Protein AF-A0A6M1NWQ9-F1 (afdb_monomer_lite)

Radius of gyration: 23.23 Å; chains: 1; bounding box: 45×30×56 Å

Foldseek 3Di:
DDDDPVNVVVVCVVCVVVCVVVVHDDDDDPDDDADKDKDKDKDFPDDPVLQVVLVVCLVVVHDDDPSSQVGQQRMKIWMFMDHPPDPGGGDDIDHHDPRVSVVVVVVVD

Structure (mmCIF, N/CA/C/O backbone):
data_AF-A0A6M1NWQ9-F1
#
_entry.id   AF-A0A6M1NWQ9-F1
#
loop_
_atom_site.group_PDB
_atom_site.id
_atom_site.type_symbol
_atom_site.label_atom_id
_atom_site.label_alt_id
_atom_site.label_comp_id
_atom_site.label_asym_id
_atom_site.label_entity_id
_atom_site.label_seq_id
_atom_site.pdbx_PDB_ins_code
_atom_site.Cartn_x
_atom_site.Cartn_y
_atom_site.Cartn_z
_atom_site.occupancy
_atom_site.B_iso_or_equiv
_atom_site.auth_seq_id
_atom_site.auth_comp_id
_atom_site.auth_asym_id
_atom_site.auth_atom_id
_atom_site.pdbx_PDB_model_num
ATOM 1 N N . MET A 1 1 ? 15.639 10.162 -21.654 1.00 49.97 1 MET A N 1
ATOM 2 C CA . MET A 1 1 ? 16.191 9.997 -23.015 1.00 49.97 1 MET A CA 1
ATOM 3 C C . MET A 1 1 ? 15.330 8.951 -23.698 1.00 49.97 1 MET A C 1
ATOM 5 O O . MET A 1 1 ? 15.225 7.862 -23.154 1.00 49.97 1 MET A O 1
ATOM 9 N N . TYR A 1 2 ? 14.635 9.300 -24.779 1.00 59.97 2 TYR A N 1
ATOM 10 C CA . TYR A 1 2 ? 13.776 8.363 -25.510 1.00 59.97 2 TYR A CA 1
ATOM 11 C C . TYR A 1 2 ? 14.467 7.995 -26.820 1.00 59.97 2 TYR A C 1
ATOM 13 O O . TYR A 1 2 ? 14.955 8.887 -27.512 1.00 59.97 2 TYR A O 1
ATOM 21 N N . PHE A 1 3 ? 14.528 6.703 -27.137 1.00 67.50 3 PHE A N 1
ATOM 22 C CA . PHE A 1 3 ? 14.995 6.236 -28.439 1.00 67.50 3 PHE A CA 1
ATOM 23 C C . PHE A 1 3 ? 13.845 6.311 -29.441 1.00 67.50 3 PHE A C 1
ATOM 25 O O . PHE A 1 3 ? 12.722 5.912 -29.131 1.00 67.50 3 PHE A O 1
ATOM 32 N N . THR A 1 4 ? 14.110 6.815 -30.643 1.00 78.06 4 THR A N 1
ATOM 33 C CA . THR A 1 4 ? 13.134 6.756 -31.735 1.00 78.06 4 THR A CA 1
ATOM 34 C C . THR A 1 4 ? 13.068 5.338 -32.306 1.00 78.06 4 THR A C 1
ATOM 36 O O . THR A 1 4 ? 14.024 4.564 -32.201 1.00 78.06 4 THR A O 1
ATOM 39 N N . ALA A 1 5 ? 11.955 4.990 -32.957 1.00 76.75 5 ALA A N 1
ATOM 40 C CA . ALA A 1 5 ? 11.821 3.701 -33.642 1.00 76.75 5 ALA A CA 1
ATOM 41 C C . ALA A 1 5 ? 12.953 3.472 -34.665 1.00 76.75 5 ALA A C 1
ATOM 43 O O . ALA A 1 5 ? 13.470 2.365 -34.785 1.00 76.75 5 ALA A O 1
ATOM 44 N N . GLU A 1 6 ? 13.400 4.530 -35.347 1.00 80.56 6 GLU A N 1
ATOM 45 C CA . GLU A 1 6 ? 14.510 4.476 -36.305 1.00 80.56 6 GLU A CA 1
ATOM 46 C C . GLU A 1 6 ? 15.854 4.156 -35.641 1.00 80.56 6 GLU A C 1
ATOM 48 O O . GLU A 1 6 ? 16.616 3.342 -36.163 1.00 80.56 6 GLU A O 1
ATOM 53 N N . GLN A 1 7 ? 16.133 4.733 -34.468 1.00 81.62 7 GLN A N 1
ATOM 54 C CA . GLN A 1 7 ? 17.345 4.432 -33.700 1.00 81.62 7 GLN A CA 1
ATOM 55 C C . GLN A 1 7 ? 17.364 2.976 -33.227 1.00 81.62 7 GLN A C 1
ATOM 57 O O . GLN A 1 7 ? 18.410 2.327 -33.252 1.00 81.62 7 GLN A O 1
ATOM 62 N N . LEU A 1 8 ? 16.200 2.446 -32.847 1.00 76.88 8 LEU A N 1
ATOM 63 C CA . LEU A 1 8 ? 16.049 1.063 -32.400 1.00 76.88 8 LEU A CA 1
ATOM 64 C C . LEU A 1 8 ? 16.247 0.076 -33.557 1.00 76.88 8 LEU A C 1
ATOM 66 O O . LEU A 1 8 ? 16.992 -0.895 -33.432 1.00 76.88 8 LEU A O 1
ATOM 70 N N . VAL A 1 9 ? 15.663 0.373 -34.721 1.00 81.56 9 VAL A N 1
ATOM 71 C CA . VAL A 1 9 ? 15.871 -0.401 -35.954 1.00 81.56 9 VAL A CA 1
ATOM 72 C C . VAL A 1 9 ? 17.337 -0.362 -36.392 1.00 81.56 9 VAL A C 1
ATOM 74 O O . VAL A 1 9 ? 17.882 -1.397 -36.777 1.00 81.56 9 VAL A O 1
ATOM 77 N N . TYR A 1 10 ? 17.992 0.800 -36.315 1.00 84.19 10 TYR A N 1
ATOM 78 C CA . TYR A 1 10 ? 19.416 0.940 -36.622 1.00 84.19 10 TYR A CA 1
ATOM 79 C C . TYR A 1 10 ? 20.285 0.082 -35.690 1.00 84.19 10 TYR A C 1
ATOM 81 O O . TYR A 1 10 ? 21.136 -0.669 -36.165 1.00 84.19 10 TYR A O 1
ATOM 89 N N . PHE A 1 11 ? 20.036 0.131 -34.378 1.00 84.69 11 PHE A N 1
ATOM 90 C CA . PHE A 1 11 ? 20.769 -0.668 -33.395 1.00 84.69 11 PHE A CA 1
ATOM 91 C C . PHE A 1 11 ? 20.605 -2.173 -33.633 1.00 84.69 11 PHE A C 1
ATOM 93 O O . PHE A 1 11 ? 21.603 -2.887 -33.727 1.00 84.69 11 PHE A O 1
ATOM 100 N N . VAL A 1 12 ? 19.367 -2.658 -33.782 1.00 83.31 12 VAL A N 1
ATOM 101 C CA . VAL A 1 12 ? 19.108 -4.093 -33.984 1.00 83.31 12 VAL A CA 1
ATOM 102 C C . VAL A 1 12 ? 19.758 -4.585 -35.274 1.00 83.31 12 VAL A C 1
ATOM 104 O O . VAL A 1 12 ? 20.363 -5.650 -35.275 1.00 83.31 12 VAL A O 1
ATOM 107 N N . ARG A 1 13 ? 19.703 -3.808 -36.365 1.00 84.69 13 ARG A N 1
ATOM 108 C CA . ARG A 1 13 ? 20.338 -4.188 -37.639 1.00 84.69 13 ARG A CA 1
ATOM 109 C C . ARG A 1 13 ? 21.853 -4.326 -37.526 1.00 84.69 13 ARG A C 1
ATOM 111 O O . ARG A 1 13 ? 22.400 -5.284 -38.061 1.00 84.69 13 ARG A O 1
ATOM 118 N N . ASN A 1 14 ? 22.508 -3.403 -36.828 1.00 89.25 14 ASN A N 1
ATOM 119 C CA . ASN A 1 14 ? 23.968 -3.384 -36.737 1.00 89.25 14 ASN A CA 1
ATOM 120 C C . ASN A 1 14 ? 24.534 -4.422 -35.762 1.00 89.25 14 ASN A C 1
ATOM 122 O O . ASN A 1 14 ? 25.673 -4.836 -35.938 1.00 89.25 14 ASN A O 1
ATOM 126 N N . ASN A 1 15 ? 23.741 -4.878 -34.788 1.00 86.81 15 ASN A N 1
ATOM 127 C CA . ASN A 1 15 ? 24.186 -5.826 -33.759 1.00 86.81 15 ASN A CA 1
ATOM 128 C C . ASN A 1 15 ? 23.498 -7.200 -33.872 1.00 86.81 15 ASN A C 1
ATOM 130 O O . ASN A 1 15 ? 23.634 -8.046 -32.997 1.00 86.81 15 ASN A O 1
ATOM 134 N N . HIS A 1 16 ? 22.750 -7.458 -34.950 1.00 83.06 16 HIS A N 1
ATOM 135 C CA . HIS A 1 16 ? 21.934 -8.670 -35.099 1.00 83.06 16 HIS A CA 1
ATOM 136 C C . HIS A 1 16 ? 22.736 -9.979 -34.991 1.00 83.06 16 HIS A C 1
ATOM 138 O O . HIS A 1 16 ? 22.228 -10.962 -34.454 1.00 83.06 16 HIS A O 1
ATOM 144 N N . GLN A 1 17 ? 23.969 -10.020 -35.511 1.00 83.19 17 GLN A N 1
ATOM 145 C CA . GLN A 1 17 ? 24.813 -11.216 -35.405 1.00 83.19 17 GLN A CA 1
ATOM 146 C C . GLN A 1 17 ? 25.300 -11.450 -33.975 1.00 83.19 17 GLN A C 1
ATOM 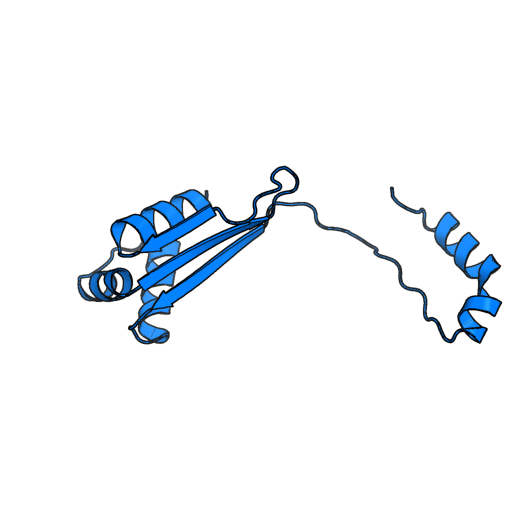148 O O . GLN A 1 17 ? 25.244 -12.581 -33.508 1.00 83.19 17 GLN A O 1
ATOM 153 N N . GLU A 1 18 ? 25.719 -10.398 -33.273 1.00 88.00 18 GLU A N 1
ATOM 154 C CA . GLU A 1 18 ? 26.132 -10.486 -31.869 1.00 88.00 18 GLU A CA 1
ATOM 155 C C . GLU A 1 18 ? 24.959 -10.916 -30.984 1.00 88.00 18 GLU A C 1
ATOM 157 O O . GLU A 1 18 ? 25.076 -11.902 -30.264 1.00 88.00 18 GLU A O 1
ATOM 162 N N . LEU A 1 19 ? 23.786 -10.293 -31.147 1.00 84.50 19 LEU A N 1
ATOM 163 C CA . LEU A 1 19 ? 22.567 -10.661 -30.416 1.00 84.50 19 LEU A CA 1
ATOM 164 C C . LEU A 1 19 ? 22.179 -12.133 -30.632 1.00 84.50 19 LEU A C 1
ATOM 166 O O . LEU A 1 19 ? 21.806 -12.820 -29.684 1.00 84.50 19 LEU A O 1
ATOM 170 N N . LYS A 1 20 ? 22.314 -12.650 -31.862 1.00 83.75 20 LYS A N 1
ATOM 171 C CA . LYS A 1 20 ? 22.077 -14.073 -32.157 1.00 83.75 20 LYS A CA 1
ATOM 172 C C . LYS A 1 20 ? 23.127 -14.992 -31.544 1.00 83.75 20 LYS A C 1
ATOM 174 O O . LYS A 1 20 ? 22.767 -16.040 -31.018 1.00 83.75 20 LYS A O 1
ATOM 179 N N . ASN A 1 21 ? 24.401 -14.623 -31.633 1.00 88.88 21 ASN A N 1
ATOM 180 C CA . ASN A 1 21 ? 25.505 -15.429 -31.112 1.00 88.88 21 ASN A CA 1
ATOM 181 C C . ASN A 1 21 ? 25.471 -15.514 -29.581 1.00 88.88 21 ASN A C 1
ATOM 183 O O . ASN A 1 21 ? 25.829 -16.545 -29.018 1.00 88.88 21 ASN A O 1
ATOM 187 N N . GLU A 1 22 ? 25.004 -14.455 -28.923 1.00 89.44 22 GLU A N 1
ATOM 188 C CA . GLU A 1 22 ? 24.833 -14.390 -27.471 1.00 89.44 22 GLU A CA 1
ATOM 189 C C . GLU A 1 22 ? 23.463 -14.905 -26.996 1.00 89.44 22 GLU A C 1
ATOM 191 O O . GLU A 1 22 ? 23.211 -14.956 -25.794 1.00 89.44 22 GLU A O 1
ATOM 196 N N . ASN A 1 23 ? 22.589 -15.332 -27.919 1.00 88.94 23 ASN A N 1
ATOM 197 C CA . ASN A 1 23 ? 21.229 -15.801 -27.635 1.00 88.94 23 ASN A CA 1
ATOM 198 C C . ASN A 1 23 ? 20.404 -14.780 -26.820 1.00 88.94 23 ASN A C 1
ATOM 200 O O . ASN A 1 23 ? 19.714 -15.131 -25.860 1.00 88.94 23 ASN A O 1
ATOM 204 N N . ILE A 1 24 ? 20.510 -13.504 -27.201 1.00 84.81 24 ILE A N 1
ATOM 205 C CA . ILE A 1 24 ? 19.807 -12.377 -26.587 1.00 84.81 24 ILE A CA 1
ATOM 206 C C . ILE A 1 24 ? 18.624 -11.978 -27.469 1.00 84.81 24 ILE A C 1
ATOM 208 O O . ILE A 1 24 ? 18.804 -11.523 -28.600 1.00 84.81 24 ILE A O 1
ATOM 212 N N . ASP A 1 25 ? 17.420 -12.052 -26.905 1.00 81.69 25 ASP A N 1
ATOM 213 C CA . ASP A 1 25 ? 16.214 -11.478 -27.500 1.00 81.69 25 ASP A CA 1
ATOM 214 C C . ASP A 1 25 ? 16.054 -10.016 -27.040 1.00 81.69 25 ASP A C 1
ATOM 216 O O . ASP A 1 25 ? 15.823 -9.770 -25.852 1.00 81.69 25 ASP A O 1
ATOM 220 N N . PRO A 1 26 ? 16.201 -9.013 -27.927 1.00 77.88 26 PRO A N 1
ATOM 221 C CA . PRO A 1 26 ? 16.101 -7.613 -27.535 1.00 77.88 26 PRO A CA 1
ATOM 222 C C . PRO A 1 26 ? 14.643 -7.189 -27.310 1.00 77.88 26 PRO A C 1
ATOM 224 O O . PRO A 1 26 ? 13.773 -7.408 -28.153 1.00 77.88 26 PRO A O 1
ATOM 227 N N . TYR A 1 27 ? 14.401 -6.477 -26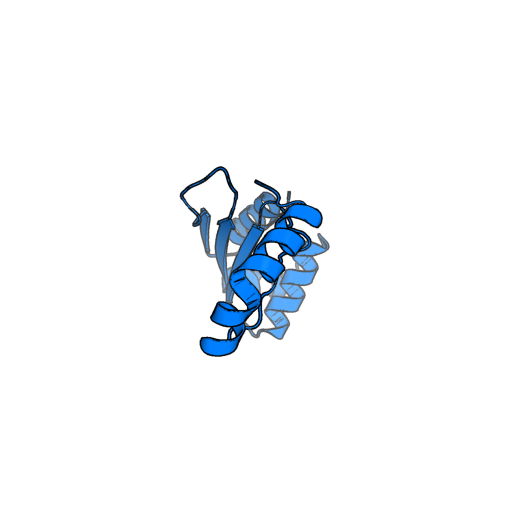.209 1.00 79.94 27 TYR A N 1
ATOM 228 C CA . TYR A 1 27 ? 13.114 -5.855 -25.885 1.00 79.94 27 TYR A CA 1
ATOM 229 C C . TYR A 1 27 ? 13.271 -4.336 -25.796 1.00 79.94 27 TYR A C 1
ATOM 231 O O . TYR A 1 27 ? 14.330 -3.832 -25.421 1.00 79.94 27 TYR A O 1
ATOM 239 N N . TYR A 1 28 ? 12.205 -3.596 -26.105 1.00 77.88 28 TYR A N 1
ATOM 240 C CA . TYR A 1 28 ? 12.155 -2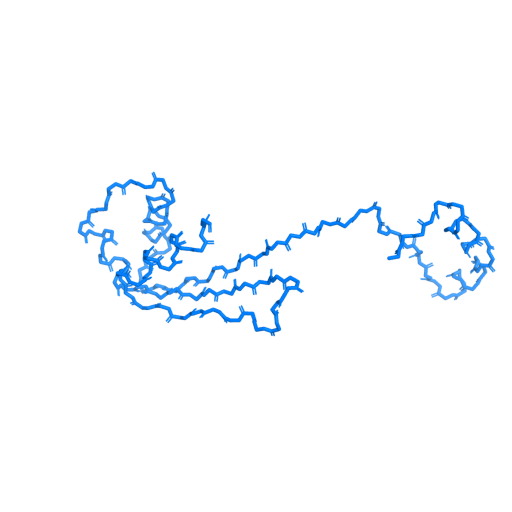.152 -25.890 1.00 77.88 28 TYR A CA 1
ATOM 241 C C . TYR A 1 28 ? 11.010 -1.780 -24.954 1.00 77.88 28 TYR A C 1
ATOM 243 O O . TYR A 1 28 ? 9.947 -2.399 -24.961 1.00 77.88 28 TYR A O 1
ATOM 251 N N . ILE A 1 29 ? 11.227 -0.738 -24.156 1.00 82.25 29 ILE A N 1
ATOM 252 C CA . ILE A 1 29 ? 10.191 -0.175 -23.294 1.00 82.25 29 ILE A CA 1
ATOM 253 C C . ILE A 1 29 ? 9.365 0.794 -24.143 1.00 82.25 29 ILE A C 1
ATOM 255 O O . ILE A 1 29 ? 9.848 1.860 -24.519 1.00 82.25 29 ILE A O 1
ATOM 259 N N . SER A 1 30 ? 8.127 0.420 -24.469 1.00 83.69 30 SER A N 1
ATOM 260 C CA . SER A 1 30 ? 7.225 1.238 -25.295 1.00 83.69 30 SER A CA 1
ATOM 261 C C . SER A 1 30 ? 6.662 2.451 -24.559 1.00 83.69 30 SER A C 1
ATOM 263 O O . SER A 1 30 ? 6.274 3.434 -25.185 1.00 83.69 30 SER A O 1
ATOM 265 N N . SER A 1 31 ? 6.589 2.376 -23.233 1.00 82.12 31 SER A N 1
ATOM 266 C CA . SER A 1 31 ? 6.036 3.420 -22.379 1.00 82.12 31 SER A CA 1
ATOM 267 C C . SER A 1 31 ? 6.525 3.250 -20.950 1.00 82.12 31 SER A C 1
ATOM 269 O O . SER A 1 31 ? 6.717 2.130 -20.480 1.00 82.12 31 SER A O 1
ATOM 271 N N . VAL A 1 32 ? 6.659 4.366 -20.246 1.00 83.12 32 VAL A N 1
ATOM 272 C CA . VAL A 1 32 ? 6.967 4.419 -18.817 1.00 83.12 32 VAL A CA 1
ATOM 273 C C . VAL A 1 32 ? 5.924 5.291 -18.133 1.00 83.12 32 VAL A C 1
ATOM 275 O O . VAL A 1 32 ? 5.549 6.340 -18.660 1.00 83.12 32 VAL A O 1
ATOM 278 N N . THR A 1 33 ? 5.451 4.857 -16.970 1.00 82.06 33 THR A N 1
ATOM 279 C CA . THR A 1 33 ? 4.542 5.649 -16.142 1.00 82.06 33 THR A CA 1
ATOM 280 C C . THR A 1 33 ? 5.358 6.367 -15.082 1.00 82.06 33 THR A C 1
ATOM 282 O O . THR A 1 33 ? 6.100 5.733 -14.335 1.00 82.06 33 THR A O 1
ATOM 285 N N . TYR A 1 34 ? 5.210 7.687 -15.019 1.00 81.50 34 TYR A N 1
ATOM 286 C CA . TYR A 1 34 ? 5.788 8.510 -13.965 1.00 81.50 34 TYR A CA 1
ATOM 287 C C . TYR A 1 34 ? 4.694 8.923 -12.992 1.00 81.50 34 TYR A C 1
ATOM 289 O O . TYR A 1 34 ? 3.603 9.316 -13.402 1.00 81.50 34 TYR A O 1
ATOM 297 N N . GLY A 1 35 ? 4.997 8.844 -11.706 1.00 79.12 35 GLY A N 1
ATOM 298 C CA . GLY A 1 35 ? 4.072 9.205 -10.649 1.00 79.12 35 GLY A CA 1
ATOM 299 C C . GLY A 1 35 ? 4.673 8.926 -9.283 1.00 79.12 35 GLY A C 1
ATOM 300 O O . GLY A 1 35 ? 5.829 8.516 -9.171 1.00 79.12 35 GLY A O 1
ATOM 301 N N . ASN A 1 36 ? 3.856 9.147 -8.262 1.00 80.62 36 ASN A N 1
ATOM 302 C CA . ASN A 1 36 ? 4.185 8.799 -6.891 1.00 80.62 36 ASN A CA 1
ATOM 303 C C . ASN A 1 36 ? 3.469 7.498 -6.538 1.00 80.62 36 ASN A C 1
ATOM 305 O O . ASN A 1 36 ? 2.305 7.309 -6.890 1.00 80.62 36 ASN A O 1
ATOM 309 N N . GLU A 1 37 ? 4.161 6.621 -5.828 1.00 83.75 37 GLU A N 1
ATOM 310 C CA . GLU A 1 37 ? 3.627 5.358 -5.341 1.00 83.75 37 GLU A CA 1
ATOM 311 C C . GLU A 1 37 ? 3.685 5.357 -3.814 1.00 83.75 37 GLU A C 1
ATOM 313 O O . GLU A 1 37 ? 4.706 5.707 -3.222 1.00 83.75 37 GLU A O 1
ATOM 318 N N . SER A 1 38 ? 2.599 4.948 -3.168 1.00 83.38 38 SER A N 1
ATOM 319 C CA . SER A 1 38 ? 2.562 4.735 -1.722 1.00 83.38 38 SER A CA 1
ATOM 320 C C . SER A 1 38 ? 2.294 3.264 -1.447 1.00 83.38 38 SER A C 1
ATOM 322 O O . SER A 1 38 ? 1.398 2.669 -2.042 1.00 83.38 38 SER A O 1
ATOM 324 N N . ILE A 1 39 ? 3.065 2.680 -0.535 1.00 87.19 39 ILE A N 1
ATOM 325 C CA . ILE A 1 39 ? 2.896 1.301 -0.088 1.00 87.19 39 ILE A CA 1
ATOM 326 C C . ILE A 1 39 ? 2.429 1.342 1.362 1.00 87.19 39 ILE A C 1
ATOM 328 O O . ILE A 1 39 ? 3.113 1.879 2.234 1.00 87.19 39 ILE A O 1
ATOM 332 N N . PHE A 1 40 ? 1.269 0.742 1.607 1.00 86.56 40 PHE A N 1
ATOM 333 C CA . PHE A 1 40 ? 0.686 0.588 2.932 1.00 86.56 40 PHE A CA 1
ATOM 334 C C . PHE A 1 40 ? 0.790 -0.875 3.345 1.00 86.56 40 PHE A C 1
ATOM 336 O O . PHE A 1 40 ? 0.285 -1.755 2.648 1.00 86.56 40 PHE A O 1
ATOM 343 N N . LEU A 1 41 ? 1.437 -1.140 4.475 1.00 89.31 41 LEU A N 1
ATOM 344 C CA . LEU A 1 41 ? 1.470 -2.463 5.085 1.00 89.31 41 LEU A CA 1
ATOM 345 C C . LEU A 1 41 ? 0.760 -2.385 6.426 1.00 89.31 41 LEU A C 1
ATOM 347 O O . LEU A 1 41 ? 1.105 -1.553 7.260 1.00 89.31 41 LEU A O 1
ATOM 351 N N . ALA A 1 42 ? -0.217 -3.257 6.635 1.00 89.12 42 ALA A N 1
ATOM 352 C CA . ALA A 1 42 ? -0.919 -3.356 7.901 1.00 89.12 42 ALA A CA 1
ATOM 353 C C . ALA A 1 42 ? -0.680 -4.722 8.538 1.00 89.12 42 ALA A C 1
ATOM 355 O O . ALA A 1 42 ? -0.706 -5.751 7.863 1.00 89.12 42 ALA A O 1
ATOM 356 N N . GLU A 1 43 ? -0.472 -4.708 9.847 1.00 91.31 43 GLU A N 1
ATOM 357 C CA . GLU A 1 43 ? -0.384 -5.892 10.694 1.00 91.31 43 GLU A CA 1
ATOM 358 C C . GLU A 1 43 ? -1.458 -5.771 11.774 1.00 91.31 43 GLU A C 1
ATOM 360 O O . GLU A 1 43 ? -1.683 -4.680 12.293 1.00 91.31 43 GLU A O 1
ATOM 365 N N . SER A 1 44 ? -2.147 -6.864 12.090 1.00 91.81 44 SER A N 1
ATOM 366 C CA . SER A 1 44 ? -3.247 -6.862 13.052 1.00 91.81 44 SER A CA 1
ATOM 367 C C . SER A 1 44 ? -3.310 -8.185 13.801 1.00 91.81 44 SER A C 1
ATOM 369 O O . SER A 1 44 ? -3.157 -9.238 13.182 1.00 91.81 44 SER A O 1
ATOM 371 N N . ASP A 1 45 ? -3.618 -8.126 15.098 1.00 93.88 45 ASP A N 1
ATOM 372 C CA . ASP A 1 45 ? -3.943 -9.317 15.899 1.00 93.88 45 ASP A CA 1
ATOM 373 C C . ASP A 1 45 ? -5.387 -9.809 15.651 1.00 93.88 45 ASP A C 1
ATOM 375 O O . ASP A 1 45 ? -5.810 -10.847 16.165 1.00 93.88 45 ASP A O 1
ATOM 379 N N . SER A 1 46 ? -6.166 -9.072 14.854 1.00 92.75 46 SER A N 1
ATOM 380 C CA . SER A 1 46 ? -7.509 -9.459 14.420 1.00 92.75 46 SER A CA 1
ATOM 381 C C . SER A 1 46 ? -7.486 -10.357 13.178 1.00 92.75 46 SER A C 1
ATOM 383 O O . SER A 1 46 ? -6.492 -10.477 12.463 1.00 92.75 46 SER A O 1
ATOM 385 N N . THR A 1 47 ? -8.623 -10.984 12.858 1.00 94.94 47 THR A N 1
ATOM 386 C CA . THR A 1 47 ? -8.726 -11.774 11.622 1.00 94.94 47 THR A CA 1
ATOM 387 C C . THR A 1 47 ? -8.626 -10.876 10.387 1.00 94.94 47 THR A C 1
ATOM 389 O O . THR A 1 47 ? -9.150 -9.761 10.360 1.00 94.94 47 THR A O 1
ATOM 392 N N . ARG A 1 48 ? -8.031 -11.400 9.308 1.00 93.62 48 ARG A N 1
ATOM 393 C CA . ARG A 1 48 ? -7.944 -10.702 8.012 1.00 93.62 48 ARG A CA 1
ATOM 394 C C . ARG A 1 48 ? -9.308 -10.214 7.511 1.00 93.62 48 ARG A C 1
ATOM 396 O O . ARG A 1 48 ? -9.405 -9.126 6.960 1.00 93.62 48 ARG A O 1
ATOM 403 N N . GLN A 1 49 ? -10.360 -11.011 7.703 1.00 95.69 49 GLN A N 1
ATOM 404 C CA . GLN A 1 49 ? -11.716 -10.636 7.297 1.00 95.69 49 GLN A CA 1
ATOM 405 C C . GLN A 1 49 ? -12.231 -9.426 8.085 1.00 95.69 49 GLN A C 1
ATOM 407 O O . GLN A 1 49 ? -12.809 -8.518 7.490 1.00 95.69 49 GLN A O 1
ATOM 412 N N . ALA A 1 50 ? -12.016 -9.405 9.404 1.00 94.75 50 ALA A N 1
ATOM 413 C CA . ALA A 1 50 ? -12.414 -8.283 10.244 1.00 94.75 50 ALA A CA 1
ATOM 414 C C . ALA A 1 50 ? -11.639 -7.017 9.860 1.00 94.75 50 ALA A C 1
ATOM 416 O O . ALA A 1 50 ? -12.254 -5.979 9.642 1.00 94.75 50 ALA A O 1
ATOM 417 N N . PHE A 1 51 ? -10.319 -7.123 9.677 1.00 94.00 51 PHE A N 1
ATOM 418 C CA . PHE A 1 51 ? -9.493 -5.998 9.244 1.00 94.00 51 PHE A CA 1
ATOM 419 C C . PHE A 1 51 ? -9.927 -5.439 7.884 1.00 94.00 51 PHE A C 1
ATOM 421 O O . PHE A 1 51 ? -10.148 -4.238 7.773 1.00 94.00 51 PHE A O 1
ATOM 428 N N . ASN A 1 52 ? -10.121 -6.291 6.872 1.00 94.00 52 ASN A N 1
ATOM 429 C CA . ASN A 1 52 ? -10.551 -5.847 5.542 1.00 94.00 52 ASN A CA 1
ATOM 430 C C . ASN A 1 52 ? -11.888 -5.100 5.592 1.00 94.00 52 ASN A C 1
ATOM 432 O O . ASN A 1 52 ? -12.007 -4.032 5.008 1.00 94.00 52 ASN A O 1
ATOM 436 N N . LYS A 1 53 ? -12.863 -5.605 6.358 1.00 95.00 53 LYS A N 1
ATOM 437 C CA . LYS A 1 53 ? -14.155 -4.929 6.529 1.00 95.00 53 LYS A CA 1
ATOM 438 C C . LYS A 1 53 ? -13.990 -3.520 7.109 1.00 95.00 53 LYS A C 1
ATOM 440 O O . LYS A 1 53 ? -14.686 -2.596 6.696 1.00 95.00 53 LYS A O 1
ATOM 445 N N . VAL A 1 54 ? -13.097 -3.357 8.083 1.00 93.75 54 VAL A N 1
ATOM 446 C CA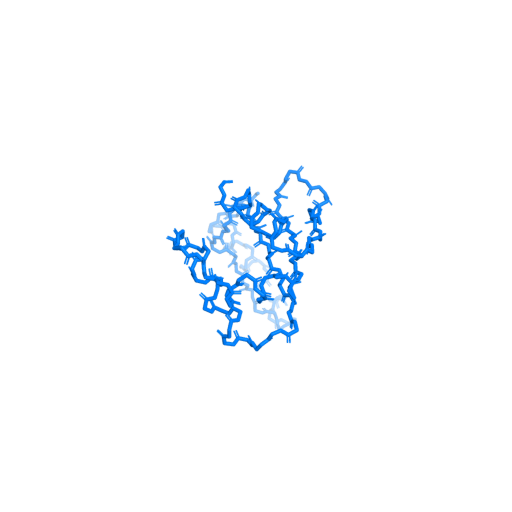 . VAL A 1 54 ? -12.824 -2.047 8.685 1.00 93.75 54 VAL A CA 1
ATOM 447 C C . VAL A 1 54 ? -12.061 -1.143 7.720 1.00 93.75 54 VAL A C 1
ATOM 449 O O . VAL A 1 54 ? -12.370 0.041 7.623 1.00 93.75 54 VAL A O 1
ATOM 452 N N . TYR A 1 55 ? -11.102 -1.691 6.976 1.00 90.94 55 TYR A N 1
ATOM 453 C CA . TYR A 1 55 ? -10.379 -0.968 5.935 1.00 90.94 55 TYR A CA 1
ATOM 454 C C . TYR A 1 55 ? -11.326 -0.431 4.854 1.00 90.94 55 TYR A C 1
ATOM 456 O O . TYR A 1 55 ? -11.267 0.755 4.542 1.00 90.94 55 TYR A O 1
ATOM 464 N N . ASP A 1 56 ? -12.257 -1.251 4.365 1.00 92.75 56 ASP A N 1
ATOM 465 C CA . ASP A 1 56 ? -13.260 -0.832 3.380 1.00 92.75 56 ASP A CA 1
ATOM 466 C C . ASP A 1 56 ? -14.114 0.320 3.933 1.00 92.75 56 ASP A C 1
ATOM 468 O O . ASP A 1 56 ? -14.250 1.361 3.290 1.00 92.75 56 ASP A O 1
ATOM 472 N N . LYS A 1 57 ? -14.575 0.211 5.190 1.00 93.19 57 LYS A N 1
ATOM 473 C CA . LYS A 1 57 ? -15.284 1.307 5.873 1.00 93.19 57 LYS A CA 1
ATOM 474 C C . LYS A 1 57 ? -14.449 2.592 5.946 1.00 93.19 57 LYS A C 1
ATOM 476 O O . LYS A 1 57 ? -15.003 3.679 5.788 1.00 93.19 57 LYS A O 1
ATOM 481 N N . LEU A 1 58 ? -13.138 2.496 6.188 1.00 89.50 58 LEU A N 1
ATOM 482 C CA . LEU A 1 58 ? -12.243 3.659 6.234 1.00 89.50 58 LEU A CA 1
ATOM 483 C C . LEU A 1 58 ? -12.099 4.335 4.866 1.00 89.50 58 LEU A C 1
ATOM 485 O O . LEU A 1 58 ? -12.139 5.565 4.807 1.00 89.50 58 LEU A O 1
ATOM 489 N N . ILE A 1 59 ? -11.954 3.556 3.790 1.00 88.12 59 ILE A N 1
ATOM 490 C CA . ILE A 1 59 ? -11.859 4.066 2.413 1.00 88.12 59 ILE A CA 1
ATOM 491 C C . ILE A 1 59 ? -13.174 4.725 1.980 1.00 88.12 59 ILE A C 1
ATOM 493 O O . ILE A 1 59 ? -13.166 5.799 1.381 1.00 88.12 59 ILE A O 1
ATOM 497 N N . GLU A 1 60 ? -14.307 4.130 2.348 1.00 90.81 60 GLU A N 1
ATOM 498 C CA . GLU A 1 60 ? -15.646 4.637 2.030 1.00 90.81 60 GLU A CA 1
ATOM 499 C C . GLU A 1 60 ? -16.093 5.811 2.921 1.00 90.81 60 GLU A C 1
ATOM 501 O O . 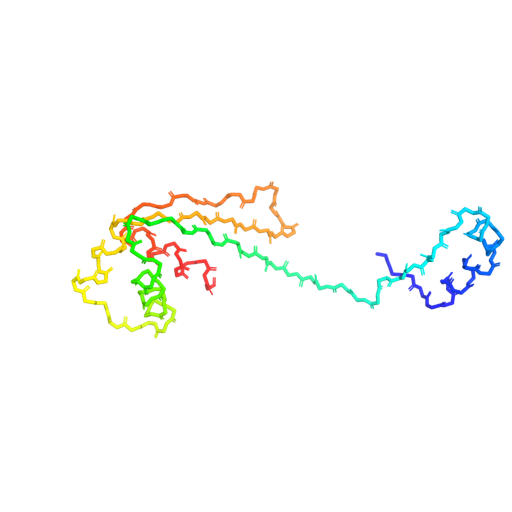GLU A 1 60 ? -17.157 6.383 2.696 1.00 90.81 60 GLU A O 1
ATOM 506 N N . ASN A 1 61 ? -15.300 6.196 3.931 1.00 88.25 61 ASN A N 1
ATOM 507 C CA . ASN A 1 61 ? -15.694 7.141 4.986 1.00 88.25 61 ASN A CA 1
ATOM 508 C C . ASN A 1 61 ? -17.000 6.752 5.713 1.00 88.25 61 ASN A C 1
ATOM 510 O O . ASN A 1 61 ? -17.757 7.613 6.169 1.00 88.25 61 ASN A O 1
ATOM 514 N N . SER A 1 62 ? -17.244 5.452 5.857 1.00 92.50 62 SER A N 1
ATOM 515 C CA . SER A 1 62 ? -18.366 4.900 6.611 1.00 92.50 62 SER A CA 1
ATOM 516 C C . SER A 1 62 ? -18.157 5.043 8.125 1.00 92.50 62 SER A C 1
ATOM 518 O O . SER A 1 62 ? -17.032 5.150 8.621 1.00 92.50 62 SER A O 1
ATOM 520 N N . ALA A 1 63 ? -19.255 5.035 8.885 1.00 91.69 63 ALA A N 1
ATOM 521 C CA . ALA A 1 63 ? -19.196 5.079 10.344 1.00 91.69 63 ALA A CA 1
ATOM 522 C C . ALA A 1 63 ? -18.556 3.801 10.918 1.00 91.69 63 ALA A C 1
ATOM 524 O O . ALA A 1 63 ? -18.858 2.691 10.473 1.00 91.69 63 ALA A O 1
ATOM 525 N N . LEU A 1 64 ? -17.702 3.977 11.930 1.00 92.50 64 LEU A N 1
ATOM 526 C CA . LEU A 1 64 ? -17.070 2.885 12.666 1.00 92.50 64 LEU A CA 1
ATOM 527 C C . LEU A 1 64 ? -17.864 2.567 13.936 1.00 92.50 64 LEU A C 1
ATOM 529 O O . LEU A 1 64 ? -18.280 3.475 14.658 1.00 92.50 64 LEU A O 1
ATOM 533 N N . ASP A 1 65 ? -18.049 1.282 14.210 1.00 94.88 65 ASP A N 1
ATOM 534 C CA . ASP A 1 65 ? -18.618 0.768 15.451 1.00 94.88 65 ASP A CA 1
ATOM 535 C C . ASP A 1 65 ? -17.521 0.346 16.453 1.00 94.88 65 ASP A C 1
ATOM 537 O O . ASP A 1 65 ? -16.320 0.407 16.178 1.00 94.88 65 ASP A O 1
ATOM 541 N N . ASN A 1 66 ? -17.927 -0.076 17.653 1.00 94.94 66 ASN A N 1
ATOM 542 C CA . ASN A 1 66 ? -16.985 -0.470 18.706 1.00 94.94 66 ASN A CA 1
ATOM 543 C C . ASN A 1 66 ? -16.146 -1.707 18.340 1.00 94.94 66 ASN A C 1
ATOM 545 O O . ASN A 1 66 ? -15.029 -1.846 18.836 1.00 94.94 66 ASN A O 1
ATOM 549 N N . ALA A 1 67 ? -16.666 -2.605 17.497 1.00 93.38 67 ALA A N 1
ATOM 550 C CA . ALA A 1 67 ? -15.905 -3.762 17.040 1.00 93.38 67 ALA A CA 1
ATOM 551 C C . ALA A 1 67 ? -14.842 -3.331 16.022 1.00 93.38 67 ALA A C 1
ATOM 553 O O . ALA A 1 67 ? -13.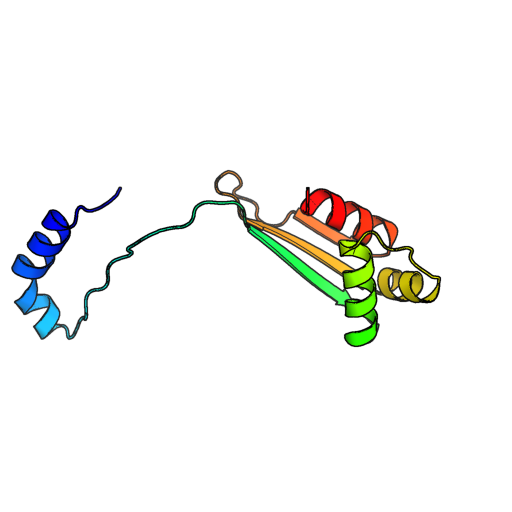704 -3.789 16.105 1.00 93.38 67 ALA A O 1
ATOM 554 N N . ASP A 1 68 ? -15.177 -2.401 15.125 1.00 93.69 68 ASP A N 1
ATOM 555 C CA . ASP A 1 68 ? -14.212 -1.818 14.192 1.00 93.69 68 ASP A CA 1
ATOM 556 C C . ASP A 1 68 ? -13.071 -1.101 14.935 1.00 93.69 68 ASP A C 1
ATOM 558 O O . ASP A 1 68 ? -11.899 -1.238 14.578 1.00 93.69 68 ASP A O 1
ATOM 562 N N . ILE A 1 69 ? -13.406 -0.365 16.002 1.00 92.38 69 ILE A N 1
ATOM 563 C CA . ILE A 1 69 ? -12.428 0.318 16.858 1.00 92.38 69 ILE A CA 1
ATOM 564 C C . ILE A 1 69 ? -11.454 -0.685 17.486 1.00 92.38 69 ILE A C 1
ATOM 566 O O . ILE A 1 69 ? -10.245 -0.478 17.407 1.00 92.38 69 ILE A O 1
ATOM 570 N N . ALA A 1 70 ? -11.951 -1.794 18.041 1.00 93.00 70 ALA A N 1
ATOM 571 C CA . ALA A 1 70 ? -11.104 -2.821 18.651 1.00 93.00 70 ALA A CA 1
ATOM 572 C C . ALA A 1 70 ? -10.140 -3.475 17.641 1.00 93.00 70 ALA A C 1
ATOM 574 O O . ALA A 1 70 ? -8.991 -3.784 17.973 1.00 93.00 70 ALA A O 1
ATOM 575 N N . VAL A 1 71 ? -10.578 -3.650 16.390 1.00 93.44 71 VAL A N 1
ATOM 576 C CA . VAL A 1 71 ? -9.706 -4.129 15.308 1.00 93.44 71 VAL A CA 1
ATOM 577 C C . VAL A 1 71 ? -8.589 -3.124 15.033 1.00 93.44 71 VAL A C 1
ATOM 579 O O . VAL A 1 71 ? -7.423 -3.504 14.962 1.00 93.44 71 VAL A O 1
ATOM 582 N N . LEU A 1 72 ? -8.901 -1.833 14.918 1.00 91.25 72 LEU A N 1
ATOM 583 C CA . LEU A 1 72 ? -7.888 -0.808 14.639 1.00 91.25 72 LEU A CA 1
ATOM 584 C C . LEU A 1 72 ? -6.935 -0.573 15.816 1.00 91.25 72 LEU A C 1
ATOM 586 O O . LEU A 1 72 ? -5.753 -0.314 15.595 1.00 91.25 72 LEU A O 1
ATOM 590 N N . ASP A 1 73 ? -7.409 -0.705 17.054 1.00 91.38 73 ASP A N 1
ATOM 591 C CA . ASP A 1 73 ? -6.563 -0.624 18.250 1.00 91.38 73 ASP A CA 1
ATOM 592 C C . ASP A 1 73 ? -5.577 -1.790 18.364 1.00 91.38 73 ASP A C 1
ATOM 594 O O . ASP A 1 73 ? -4.479 -1.615 18.891 1.00 91.38 73 ASP A O 1
ATOM 598 N N . SER A 1 74 ? -5.929 -2.950 17.808 1.00 91.50 74 SER A N 1
ATOM 599 C CA . SER A 1 74 ? -5.047 -4.117 17.691 1.00 91.50 74 SER A CA 1
ATOM 600 C C . SER A 1 74 ? -4.250 -4.154 16.379 1.00 91.50 74 SER A C 1
ATOM 602 O O . SER A 1 74 ? -3.728 -5.203 16.006 1.00 91.50 74 SER A O 1
ATOM 604 N N . SER A 1 75 ? -4.159 -3.024 15.663 1.00 90.88 75 SER A N 1
ATOM 605 C CA . SER A 1 75 ? -3.488 -2.935 14.361 1.00 90.88 75 SER A CA 1
ATOM 606 C C . SER A 1 75 ? -2.356 -1.904 14.323 1.00 90.88 75 SER A C 1
ATOM 608 O O . SER A 1 75 ? -2.404 -0.841 14.951 1.00 90.88 75 SER A O 1
ATOM 610 N N . ASN A 1 76 ? -1.350 -2.205 13.503 1.00 90.31 76 ASN A N 1
ATOM 611 C CA . ASN A 1 76 ? -0.237 -1.337 13.142 1.00 90.31 76 ASN A CA 1
ATOM 612 C C . ASN A 1 76 ? -0.300 -1.008 11.643 1.00 90.31 76 ASN A C 1
ATOM 614 O O . ASN A 1 76 ? -0.659 -1.863 10.833 1.00 90.31 76 ASN A O 1
ATOM 618 N N . LEU A 1 77 ? 0.089 0.213 11.269 1.00 89.62 77 LEU A N 1
ATOM 619 C CA . LEU A 1 77 ? 0.198 0.664 9.879 1.00 89.62 77 LEU A CA 1
ATOM 620 C C . LEU A 1 77 ? 1.603 1.169 9.597 1.00 89.62 77 LEU A C 1
ATOM 622 O O . LEU A 1 77 ? 2.095 2.072 10.266 1.00 89.62 77 LEU A O 1
ATOM 626 N N . LEU A 1 78 ? 2.215 0.627 8.561 1.00 89.12 78 LEU A N 1
ATOM 627 C CA . LEU A 1 78 ? 3.502 1.033 8.036 1.00 89.12 78 LEU A CA 1
ATOM 628 C C . LEU A 1 78 ? 3.291 1.679 6.668 1.00 89.12 78 LEU A C 1
ATOM 630 O O . LEU A 1 78 ? 2.655 1.092 5.790 1.00 89.12 78 LEU A O 1
ATOM 634 N N . ILE A 1 79 ? 3.819 2.889 6.497 1.00 86.31 79 ILE A N 1
ATOM 635 C CA . ILE A 1 79 ? 3.636 3.686 5.284 1.00 86.31 79 ILE A CA 1
ATOM 636 C C . ILE A 1 79 ? 4.994 3.965 4.653 1.00 86.31 79 ILE A C 1
ATOM 638 O O . ILE A 1 79 ? 5.878 4.570 5.271 1.00 86.31 79 ILE A O 1
ATOM 642 N N . TYR A 1 80 ? 5.129 3.567 3.393 1.00 85.62 80 TYR A N 1
ATOM 643 C CA . TYR A 1 80 ? 6.224 3.972 2.524 1.00 85.62 80 TYR A CA 1
ATOM 644 C C . TYR A 1 80 ? 5.700 4.827 1.379 1.00 85.62 80 TYR A C 1
ATOM 646 O O . TYR A 1 80 ? 4.622 4.572 0.851 1.00 85.62 80 TYR A O 1
ATOM 654 N N . ARG A 1 81 ? 6.500 5.798 0.945 1.00 82.75 81 ARG A N 1
ATOM 655 C CA . ARG A 1 81 ? 6.263 6.576 -0.268 1.00 82.75 81 ARG A CA 1
ATOM 656 C C . ARG A 1 81 ? 7.491 6.524 -1.157 1.00 82.75 81 ARG A C 1
ATOM 658 O O . ARG A 1 81 ? 8.607 6.776 -0.718 1.00 82.75 81 ARG A O 1
ATOM 665 N N . ARG A 1 82 ? 7.280 6.195 -2.419 1.00 76.75 82 ARG A N 1
ATOM 666 C CA . ARG A 1 82 ? 8.251 6.340 -3.494 1.00 76.75 82 ARG A CA 1
ATOM 667 C C . ARG A 1 82 ? 7.797 7.493 -4.364 1.00 76.75 82 ARG A C 1
ATOM 669 O O . ARG A 1 82 ? 6.794 7.407 -5.062 1.00 76.75 82 ARG A O 1
ATOM 676 N N . ASP A 1 83 ? 8.548 8.575 -4.305 1.00 75.12 83 ASP A N 1
ATOM 677 C CA . ASP A 1 83 ? 8.418 9.690 -5.226 1.00 75.12 83 ASP A CA 1
ATOM 678 C C . ASP A 1 83 ? 9.804 10.008 -5.800 1.00 75.12 83 ASP A C 1
ATOM 680 O O . ASP A 1 83 ? 10.832 9.624 -5.238 1.00 75.12 83 ASP A O 1
ATOM 684 N N . SER A 1 84 ? 9.848 10.677 -6.950 1.00 71.50 84 SER A N 1
ATOM 685 C CA . SER A 1 84 ? 11.112 11.049 -7.597 1.00 71.50 84 SER A CA 1
ATOM 686 C C . SER A 1 84 ? 11.858 12.185 -6.881 1.00 71.50 84 SER A C 1
ATOM 688 O O . SER A 1 84 ? 12.922 12.589 -7.343 1.00 71.50 84 SER A O 1
ATOM 690 N N . GLY A 1 85 ? 11.280 12.755 -5.817 1.00 70.00 85 GLY A N 1
ATOM 691 C CA . GLY A 1 85 ? 11.788 13.934 -5.114 1.00 70.00 85 GLY A CA 1
ATOM 692 C C . GLY A 1 85 ? 12.437 13.639 -3.760 1.00 70.00 85 GLY A C 1
ATOM 693 O O . GLY A 1 85 ? 13.102 14.515 -3.210 1.00 70.00 85 GLY A O 1
ATOM 694 N N . SER A 1 86 ? 12.267 12.432 -3.218 1.00 70.19 86 SER A N 1
ATOM 695 C CA . SER A 1 86 ? 12.703 12.048 -1.879 1.00 70.19 86 SER A CA 1
ATOM 696 C C . SER A 1 86 ? 13.591 10.809 -1.910 1.00 70.19 86 SER A C 1
ATOM 698 O O . SER A 1 86 ? 13.200 9.743 -2.381 1.00 70.19 86 SER A O 1
ATOM 700 N N . ASN A 1 87 ? 14.773 10.922 -1.302 1.00 69.75 87 ASN A N 1
ATOM 701 C CA . ASN A 1 87 ? 15.672 9.784 -1.083 1.00 69.75 87 ASN A CA 1
ATOM 702 C C . ASN A 1 87 ? 15.253 8.906 0.110 1.00 69.75 87 ASN A C 1
ATOM 704 O O . ASN A 1 87 ? 15.824 7.836 0.315 1.00 69.75 87 ASN A O 1
ATOM 708 N N . THR A 1 88 ? 14.276 9.339 0.912 1.00 72.75 88 THR A N 1
ATOM 709 C CA . THR A 1 88 ? 13.735 8.558 2.030 1.00 72.75 88 THR A CA 1
ATOM 710 C C . THR A 1 88 ? 12.362 8.021 1.668 1.00 72.75 88 THR A C 1
ATOM 712 O O . THR A 1 88 ? 11.430 8.798 1.456 1.00 72.75 88 THR A O 1
ATOM 715 N N . SER A 1 89 ? 12.242 6.692 1.618 1.00 79.31 89 SER A N 1
ATOM 716 C CA . SER A 1 89 ? 10.976 6.032 1.291 1.00 79.31 89 SER A CA 1
ATOM 717 C C . SER A 1 89 ? 10.102 5.723 2.502 1.00 79.31 89 SER A C 1
ATOM 719 O O . SER A 1 89 ? 8.906 5.529 2.344 1.00 79.31 89 SER A O 1
ATOM 721 N N . PHE A 1 90 ? 10.669 5.634 3.706 1.00 82.88 90 PHE A N 1
ATOM 722 C CA . PHE A 1 90 ? 9.898 5.402 4.930 1.00 82.88 90 PHE A CA 1
ATOM 723 C C . PHE A 1 90 ? 9.236 6.704 5.386 1.00 82.88 90 PHE A C 1
ATOM 725 O O . PHE A 1 90 ? 9.930 7.709 5.538 1.00 82.88 90 PHE A O 1
ATOM 732 N N . LEU A 1 91 ? 7.921 6.676 5.626 1.00 79.50 91 LEU A N 1
ATOM 733 C CA . LEU A 1 91 ? 7.189 7.822 6.165 1.00 79.50 91 LEU A CA 1
ATOM 734 C C . LEU A 1 91 ? 6.878 7.646 7.650 1.00 79.50 91 LEU A C 1
ATOM 736 O O . LEU A 1 91 ? 7.246 8.500 8.455 1.00 79.50 91 LEU A O 1
ATOM 740 N N . SER A 1 92 ? 6.210 6.554 8.024 1.00 81.25 92 SER A N 1
ATOM 741 C CA . SER A 1 92 ? 5.818 6.333 9.415 1.00 81.25 92 SER A CA 1
ATOM 742 C C . SER A 1 92 ? 5.468 4.880 9.730 1.00 81.25 92 SER A C 1
ATOM 744 O O . SER A 1 92 ? 5.142 4.083 8.848 1.00 81.25 92 SER A O 1
ATOM 746 N N . LEU A 1 93 ? 5.526 4.560 11.026 1.00 84.38 93 LEU A N 1
ATOM 747 C CA . LEU A 1 93 ? 4.940 3.369 11.631 1.00 84.38 93 LEU A CA 1
ATOM 748 C C . LEU A 1 93 ? 3.978 3.834 12.724 1.00 84.38 93 LEU A C 1
ATOM 750 O O . LEU A 1 93 ? 4.401 4.356 13.756 1.00 84.38 93 LEU A O 1
ATOM 754 N N . GLU A 1 94 ? 2.691 3.632 12.493 1.00 84.12 94 GLU A N 1
ATOM 755 C CA . GLU A 1 94 ? 1.627 4.044 13.394 1.00 84.12 94 GLU A CA 1
ATOM 756 C C . GLU A 1 94 ? 1.028 2.849 14.118 1.00 84.12 94 GLU A C 1
ATOM 758 O O . GLU A 1 94 ? 0.866 1.771 13.546 1.00 84.12 94 GLU A O 1
ATOM 763 N N . LYS A 1 95 ? 0.669 3.062 15.384 1.00 81.12 95 LYS A N 1
ATOM 764 C CA . LYS A 1 95 ? 0.011 2.063 16.227 1.00 81.12 95 LYS A CA 1
ATOM 765 C C . LYS A 1 95 ? -1.297 2.616 16.773 1.00 81.12 95 LYS A C 1
ATOM 767 O O . LYS A 1 95 ? -1.324 3.757 17.251 1.00 81.12 95 LYS A O 1
ATOM 772 N N . GLY A 1 96 ? -2.335 1.787 16.747 1.00 69.88 96 GLY A N 1
ATOM 773 C CA . GLY A 1 96 ? -3.647 2.089 17.311 1.00 69.88 96 GLY A CA 1
ATOM 774 C C . GLY A 1 96 ? -4.506 3.039 16.468 1.00 69.88 96 GLY A C 1
ATOM 775 O O . GLY A 1 96 ? -4.016 3.767 15.595 1.00 69.88 96 GLY A O 1
ATOM 776 N N . LEU A 1 97 ? -5.810 3.061 16.775 1.00 73.69 97 LEU A N 1
ATOM 777 C CA . LEU A 1 97 ? -6.876 3.670 15.971 1.00 73.69 97 LEU A CA 1
ATOM 778 C C . LEU A 1 97 ? -6.553 5.081 15.473 1.00 73.69 97 LEU A C 1
ATOM 780 O O . LEU A 1 97 ? -6.625 5.379 14.280 1.00 73.69 97 LEU A O 1
ATOM 784 N N . ARG A 1 98 ? -6.233 5.984 16.404 1.00 73.31 98 ARG A N 1
ATOM 785 C CA . ARG A 1 98 ? -6.211 7.423 16.112 1.00 73.31 98 ARG A CA 1
ATOM 786 C C . ARG A 1 98 ? -5.113 7.782 15.117 1.00 73.31 98 ARG A C 1
ATOM 788 O O . ARG A 1 98 ? -5.341 8.591 14.223 1.00 73.31 98 ARG A O 1
ATOM 795 N N . LYS A 1 99 ? -3.937 7.172 15.264 1.00 75.75 99 LYS A N 1
ATOM 796 C CA . LYS A 1 99 ? -2.802 7.424 14.375 1.00 75.75 99 LYS A CA 1
ATOM 797 C C . LYS A 1 99 ? -2.951 6.682 13.050 1.00 75.75 99 LYS A C 1
ATOM 799 O O . LYS A 1 99 ? -2.659 7.267 12.015 1.00 75.75 99 LYS A O 1
ATOM 804 N N . PHE A 1 100 ? -3.504 5.466 13.073 1.00 78.62 100 PHE A N 1
ATOM 805 C CA . PHE A 1 100 ? -3.830 4.704 11.867 1.00 78.62 100 PHE A CA 1
ATOM 806 C C . PHE A 1 100 ? -4.727 5.513 10.921 1.00 78.62 100 PHE A C 1
ATOM 808 O O . PHE A 1 100 ? -4.391 5.720 9.758 1.00 78.62 100 PHE A O 1
ATOM 815 N N . VAL A 1 101 ? -5.854 6.020 11.433 1.00 77.31 101 VAL A N 1
ATOM 816 C CA . VAL A 1 101 ? -6.853 6.720 10.611 1.00 77.31 101 VAL A CA 1
ATOM 817 C C . VAL A 1 101 ? -6.319 8.048 10.081 1.00 77.31 101 VAL A C 1
ATOM 819 O O . VAL A 1 101 ? -6.520 8.360 8.909 1.00 77.31 101 VAL A O 1
ATOM 822 N N . ILE A 1 102 ? -5.628 8.827 10.919 1.00 79.88 102 ILE A N 1
ATOM 823 C CA . ILE A 1 102 ? -5.053 10.113 10.502 1.00 79.88 102 ILE A CA 1
ATOM 824 C C . ILE A 1 102 ? -3.996 9.895 9.417 1.00 79.88 102 ILE A C 1
ATOM 826 O O . ILE A 1 102 ? -4.046 10.551 8.378 1.00 79.88 102 ILE A O 1
ATOM 830 N N . SER A 1 103 ? -3.069 8.960 9.627 1.00 78.50 103 SER A N 1
ATOM 831 C CA . SER A 1 103 ? -1.970 8.739 8.687 1.00 78.50 103 SER A CA 1
ATOM 832 C C . SER A 1 103 ? -2.441 8.109 7.379 1.00 78.50 103 SER A C 1
ATOM 834 O O . SER A 1 103 ? -1.952 8.505 6.323 1.00 78.50 103 SER A O 1
ATOM 836 N N . LEU A 1 104 ? -3.439 7.217 7.407 1.00 78.50 104 LEU A N 1
ATOM 837 C CA . LEU A 1 104 ? -4.050 6.696 6.182 1.00 78.50 104 LEU A CA 1
ATOM 838 C C . LEU A 1 104 ? -4.728 7.817 5.381 1.00 78.50 104 LEU A C 1
ATOM 840 O O . LEU A 1 104 ? -4.450 7.969 4.195 1.00 78.50 104 LEU A O 1
ATOM 844 N N . LYS A 1 105 ? -5.556 8.651 6.024 1.00 80.00 105 LYS A N 1
ATOM 845 C CA . LYS A 1 105 ? -6.254 9.757 5.344 1.00 80.00 105 LYS A CA 1
ATOM 846 C C . LYS A 1 105 ? -5.294 10.789 4.759 1.00 80.00 105 LYS A C 1
ATOM 848 O O . LYS A 1 105 ? -5.471 11.195 3.619 1.00 80.00 105 LYS A O 1
ATOM 853 N N . ASN A 1 106 ? -4.255 11.164 5.501 1.00 77.06 106 ASN A N 1
ATOM 854 C CA . ASN A 1 106 ? -3.243 12.110 5.022 1.00 77.06 106 ASN A CA 1
ATOM 855 C C . ASN A 1 106 ? -2.393 11.561 3.868 1.00 77.06 106 ASN A C 1
ATOM 857 O O . ASN A 1 106 ? -1.754 12.341 3.175 1.00 77.06 106 ASN A O 1
ATOM 861 N N . SER A 1 107 ? -2.345 10.238 3.691 1.00 71.81 107 SER A N 1
ATOM 862 C CA . SER A 1 107 ? -1.551 9.595 2.638 1.00 71.81 107 SER A CA 1
ATOM 863 C C . SER A 1 107 ? -2.364 9.255 1.385 1.00 71.81 107 SER A C 1
ATOM 865 O O . SER A 1 107 ? -1.776 8.880 0.373 1.00 71.81 107 SER A O 1
ATOM 867 N N . LEU A 1 108 ? -3.698 9.340 1.460 1.00 66.62 108 LEU A N 1
ATOM 868 C CA . LEU A 1 108 ? -4.622 9.123 0.341 1.00 66.62 108 LEU A CA 1
ATOM 869 C C . LEU A 1 108 ? -5.028 10.431 -0.367 1.00 66.62 108 LEU A C 1
ATOM 871 O O . LEU A 1 108 ? -5.622 10.357 -1.442 1.00 66.62 108 LEU A O 1
ATOM 875 N N . CYS A 1 109 ? -4.727 11.593 0.227 1.00 50.25 109 CYS A N 1
ATOM 876 C CA . CYS A 1 109 ? -5.046 12.931 -0.287 1.00 50.25 109 CYS A CA 1
ATOM 877 C C . CYS A 1 109 ? -3.821 13.634 -0.882 1.00 50.25 109 CYS A C 1
ATOM 879 O O . CYS A 1 109 ? -2.744 13.578 -0.247 1.00 50.25 109 CYS A O 1
#

Secondary structure (DSSP, 8-state):
----HHHHHHHHHHHHHHHHHTT-------------EEEEEEEESS-HHHHHHHHHHHHTTPPP-HHHHHHHHTEEEEEEEE-TT-S--EEEEEESHHHHHHHHHHHH-

Sequence (109 aa):
MYFTAEQLVYFVRNNHQELKNENIDPYYISSVTYGNESIFLAESDSTRQAFNKVYDKLIENSALDNADIAVLDSSNLLIYRRDSGSNTSFLSLEKGLRKFVISLKNSLC

pLDDT: mean 83.68, std 8.85, range [49.97, 95.69]